Protein AF-H9W3L2-F1 (afdb_monomer)

Radius of gyratio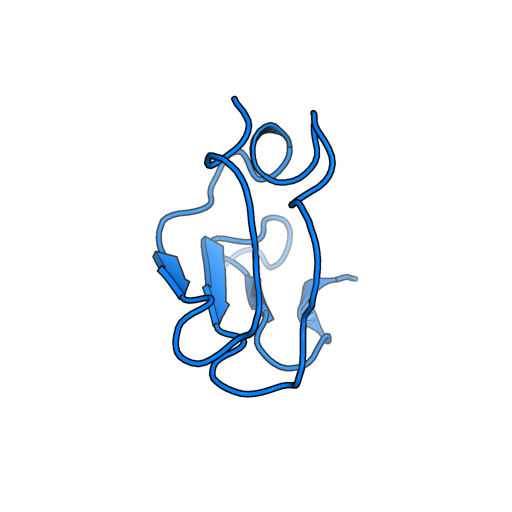n: 11.65 Å; Cα contacts (8 Å, |Δi|>4): 101; chains: 1; bounding box: 30×23×22 Å

Mean predicted aligned error: 2.62 Å

Secondary structure (DSSP, 8-state):
-GGGSTTEEE-TTSSSEEEEE-TTS--EEEPPTTSGGG-TT--EEE-TTSEEESPPP-

Nearest PDB structures (foldseek):
  8weg-assembly1_A  TM=8.799E-01  e=7.878E-02  Brassica napus
  5xjo-assembly2_B  TM=6.021E-01  e=2.400E-02  Arabidopsis thaliana
  6w78-assembly1_A  TM=5.438E-01  e=9.604E-02  Daucus carota
  5xkj-assembly2_B  TM=5.774E-01  e=2.121E-01  Arabidopsis thaliana
  4psj-assembly1_A  TM=7.330E-01  e=1.034E+00  synthetic construct

Structure (mmCIF, N/CA/C/O backbone):
data_AF-H9W3L2-F1
#
_entry.id   AF-H9W3L2-F1
#
loop_
_atom_site.group_PDB
_atom_site.id
_atom_site.type_symbol
_atom_site.label_atom_id
_atom_site.label_alt_id
_atom_site.label_comp_id
_atom_site.label_asym_id
_atom_site.label_entity_id
_atom_site.label_seq_id
_atom_site.pdbx_PDB_ins_code
_atom_site.Cartn_x
_atom_site.Cartn_y
_atom_site.Cartn_z
_atom_site.occupancy
_atom_site.B_iso_or_equiv
_atom_site.auth_seq_id
_atom_site.auth_comp_id
_atom_site.auth_asym_id
_atom_site.auth_atom_id
_atom_site.pdbx_PDB_model_num
ATOM 1 N N . SER A 1 1 ? 15.535 -2.422 6.622 1.00 82.69 1 SER A N 1
ATOM 2 C CA . SER A 1 1 ? 14.502 -1.365 6.553 1.00 82.69 1 SER A CA 1
ATOM 3 C C . SER A 1 1 ? 13.370 -1.851 5.659 1.00 82.69 1 SER A C 1
ATOM 5 O O . SER A 1 1 ? 13.665 -2.582 4.724 1.00 82.69 1 SER A O 1
ATOM 7 N N . ALA A 1 2 ? 12.110 -1.472 5.909 1.00 90.44 2 ALA A N 1
ATOM 8 C CA . ALA A 1 2 ? 10.983 -1.821 5.027 1.00 90.44 2 ALA A CA 1
ATOM 9 C C . ALA A 1 2 ? 11.113 -1.208 3.615 1.00 90.44 2 ALA A C 1
ATOM 11 O O . ALA A 1 2 ? 10.498 -1.691 2.673 1.00 90.44 2 ALA A O 1
ATOM 12 N N . CYS A 1 3 ? 11.978 -0.201 3.445 1.00 93.50 3 CYS A N 1
ATOM 13 C CA . CYS A 1 3 ? 12.260 0.452 2.162 1.00 93.50 3 CYS A CA 1
ATOM 14 C C . CYS A 1 3 ? 12.884 -0.455 1.090 1.00 93.50 3 CYS A C 1
ATOM 16 O O . CYS A 1 3 ? 13.076 -0.010 -0.035 1.00 93.50 3 CYS A O 1
ATOM 18 N N . THR A 1 4 ? 13.26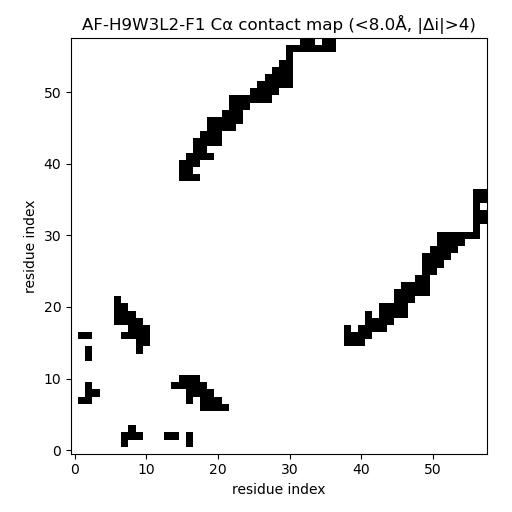9 -1.687 1.435 1.00 94.56 4 THR A N 1
ATOM 19 C CA . THR A 1 4 ? 13.798 -2.670 0.477 1.00 94.56 4 THR A CA 1
ATOM 20 C C . THR A 1 4 ? 12.747 -3.685 0.037 1.00 94.56 4 THR A C 1
ATOM 22 O O . THR A 1 4 ? 13.064 -4.599 -0.720 1.00 94.56 4 THR A O 1
ATOM 25 N N . TRP A 1 5 ? 11.520 -3.595 0.553 1.00 95.56 5 TRP A N 1
ATOM 26 C CA . TRP A 1 5 ? 10.447 -4.504 0.178 1.00 95.56 5 TRP A CA 1
ATOM 27 C C . TRP A 1 5 ? 9.910 -4.163 -1.209 1.00 95.56 5 TRP A C 1
ATOM 29 O O . TRP A 1 5 ? 9.8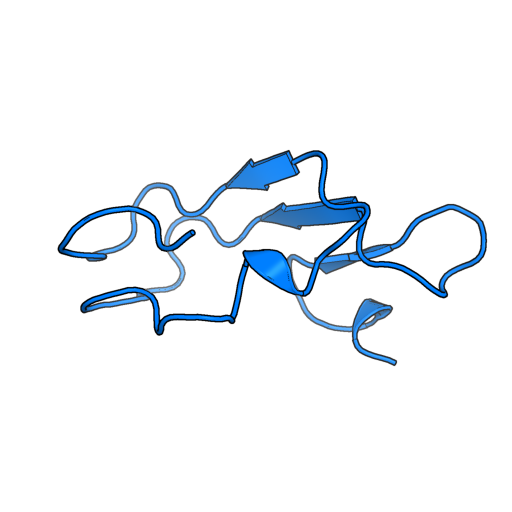16 -2.999 -1.598 1.00 95.56 5 TRP A O 1
ATOM 39 N N . VAL A 1 6 ? 9.531 -5.198 -1.955 1.00 96.25 6 VAL A N 1
ATOM 40 C CA . VAL A 1 6 ? 8.903 -5.029 -3.267 1.00 96.25 6 VAL A CA 1
ATOM 41 C C . VAL A 1 6 ? 7.614 -4.225 -3.108 1.00 96.25 6 VAL A C 1
ATOM 43 O O . VAL A 1 6 ? 6.815 -4.491 -2.213 1.00 96.25 6 VAL A O 1
ATOM 46 N N . GLY A 1 7 ? 7.423 -3.236 -3.982 1.00 97.00 7 GLY A N 1
ATOM 47 C CA . GLY A 1 7 ? 6.239 -2.379 -3.966 1.00 97.00 7 GLY A CA 1
ATOM 48 C C . GLY A 1 7 ? 6.218 -1.341 -2.844 1.00 97.00 7 GLY A C 1
ATOM 49 O O . GLY A 1 7 ? 5.214 -0.649 -2.709 1.00 97.00 7 GLY A O 1
ATOM 50 N N . VAL A 1 8 ? 7.286 -1.206 -2.051 1.00 97.69 8 VAL A N 1
ATOM 51 C CA . VAL A 1 8 ? 7.425 -0.155 -1.037 1.00 97.69 8 VAL A CA 1
ATOM 52 C C . VAL A 1 8 ? 8.438 0.873 -1.512 1.00 97.69 8 VAL A C 1
ATOM 54 O O . VAL A 1 8 ? 9.577 0.536 -1.826 1.00 97.69 8 VAL A O 1
ATOM 57 N N . THR A 1 9 ? 8.046 2.141 -1.483 1.00 97.81 9 THR A N 1
ATOM 58 C CA . THR A 1 9 ? 8.965 3.257 -1.693 1.00 97.81 9 THR A CA 1
ATOM 59 C C . THR A 1 9 ? 8.986 4.111 -0.430 1.00 97.81 9 THR A C 1
ATOM 61 O O . THR A 1 9 ? 7.946 4.411 0.168 1.00 97.81 9 THR A O 1
ATOM 64 N N . CYS A 1 10 ? 10.186 4.507 -0.008 1.00 97.12 10 CYS A N 1
ATOM 65 C CA . CYS A 1 10 ? 10.399 5.418 1.116 1.00 97.12 10 CYS A CA 1
ATOM 66 C C . CYS A 1 10 ? 10.726 6.837 0.653 1.00 97.12 10 CYS A C 1
ATOM 68 O O . CYS A 1 10 ? 11.116 7.044 -0.497 1.00 97.12 10 CYS A O 1
ATOM 70 N N . ASN A 1 11 ? 10.480 7.802 1.536 1.00 94.88 11 ASN A N 1
ATOM 71 C CA . ASN A 1 11 ? 10.793 9.210 1.319 1.00 94.88 11 ASN A CA 1
ATOM 72 C C . ASN A 1 11 ? 12.310 9.408 1.075 1.00 94.88 11 ASN A C 1
ATOM 74 O O . ASN A 1 11 ? 13.110 8.476 1.197 1.00 94.88 11 ASN A O 1
ATOM 78 N N . SER A 1 12 ? 12.730 10.636 0.758 1.00 94.12 12 SER A N 1
ATOM 79 C CA . SER A 1 12 ? 14.137 10.947 0.449 1.00 94.12 12 SER A CA 1
ATOM 80 C C . SER A 1 12 ? 15.116 10.563 1.568 1.00 94.12 12 SER A C 1
ATOM 82 O O . SER A 1 12 ? 16.243 10.161 1.281 1.00 94.12 12 SER A O 1
ATOM 84 N N . ASN A 1 13 ? 14.674 10.627 2.828 1.00 94.44 13 ASN A N 1
ATOM 85 C CA . ASN A 1 13 ? 15.472 10.276 4.007 1.00 94.44 13 ASN A CA 1
ATOM 86 C C . ASN A 1 13 ? 15.533 8.760 4.273 1.00 94.44 13 ASN A C 1
ATOM 88 O O . ASN A 1 13 ? 16.311 8.316 5.114 1.00 94.44 13 ASN A O 1
ATOM 92 N N . LYS A 1 14 ? 14.746 7.955 3.542 1.00 93.00 14 LYS A N 1
ATOM 93 C CA . LYS A 1 14 ? 14.640 6.490 3.666 1.00 93.00 14 LYS A CA 1
ATOM 94 C C . LYS A 1 14 ? 14.224 5.998 5.058 1.00 93.00 14 LYS A C 1
ATOM 96 O O . LYS A 1 14 ? 14.524 4.858 5.424 1.00 93.00 14 LYS A O 1
ATOM 101 N N . ASP A 1 15 ? 13.521 6.826 5.820 1.00 93.50 15 ASP A N 1
ATOM 102 C CA . ASP A 1 15 ? 13.077 6.527 7.184 1.00 93.50 15 ASP A CA 1
ATOM 103 C C . ASP A 1 15 ? 11.561 6.300 7.282 1.00 93.50 15 ASP A C 1
ATOM 105 O O . ASP A 1 15 ? 11.097 5.597 8.183 1.00 93.50 15 ASP A O 1
ATOM 109 N N . ARG A 1 16 ? 10.783 6.831 6.331 1.00 95.81 16 ARG A N 1
ATOM 110 C CA . ARG A 1 16 ? 9.325 6.670 6.270 1.00 95.81 16 ARG A CA 1
ATOM 111 C C . ARG A 1 16 ? 8.872 6.137 4.921 1.00 95.81 16 ARG A C 1
ATOM 113 O O . ARG A 1 16 ? 9.394 6.513 3.873 1.00 95.81 16 ARG A O 1
ATOM 120 N N . ILE A 1 17 ? 7.859 5.274 4.954 1.00 97.25 17 ILE A N 1
ATOM 121 C CA . ILE A 1 17 ? 7.168 4.782 3.760 1.00 97.25 17 ILE A CA 1
ATOM 122 C C . ILE A 1 17 ? 6.256 5.897 3.249 1.00 97.25 17 ILE A C 1
ATOM 124 O O . ILE A 1 17 ? 5.381 6.351 3.985 1.00 97.25 17 ILE A O 1
ATOM 128 N N . TRP A 1 18 ? 6.445 6.300 1.993 1.00 97.31 18 TRP A N 1
ATOM 129 C CA . TRP A 1 18 ? 5.581 7.286 1.333 1.00 97.31 18 TRP A CA 1
ATOM 130 C C . TRP A 1 18 ? 4.662 6.650 0.287 1.00 97.31 18 TRP A C 1
ATOM 132 O O . TRP A 1 18 ? 3.612 7.209 -0.028 1.00 97.31 18 TRP A O 1
ATOM 142 N N . GLU A 1 19 ? 5.016 5.469 -0.226 1.00 98.00 19 GLU A N 1
ATOM 143 C CA . GLU A 1 19 ? 4.244 4.774 -1.252 1.00 98.00 19 GLU A CA 1
ATOM 144 C C . GLU A 1 19 ? 4.249 3.256 -1.029 1.00 98.00 19 GLU A C 1
ATOM 146 O O . GLU A 1 19 ? 5.291 2.648 -0.775 1.00 98.00 19 GLU A O 1
ATOM 151 N N . VAL A 1 20 ? 3.067 2.648 -1.168 1.00 97.56 20 VAL A N 1
ATOM 152 C CA . VAL A 1 20 ? 2.861 1.197 -1.228 1.00 97.56 20 VAL A CA 1
ATOM 153 C C . VAL A 1 20 ? 2.048 0.864 -2.479 1.00 97.56 20 VAL A C 1
ATOM 155 O O . VAL A 1 20 ? 0.877 1.234 -2.598 1.00 97.56 20 VAL A O 1
ATOM 158 N N . ARG A 1 21 ? 2.648 0.132 -3.419 1.00 98.19 21 ARG A N 1
ATOM 159 C CA . ARG A 1 21 ? 2.013 -0.338 -4.656 1.00 98.19 21 ARG A CA 1
ATOM 160 C C . ARG A 1 21 ? 2.194 -1.842 -4.802 1.00 98.19 21 ARG A C 1
ATOM 162 O O . ARG A 1 21 ? 3.250 -2.320 -5.200 1.00 98.19 21 ARG A O 1
ATOM 169 N N . LEU A 1 22 ? 1.119 -2.575 -4.536 1.00 97.62 22 LEU A N 1
ATOM 170 C CA . LEU A 1 22 ? 1.057 -4.035 -4.613 1.00 97.62 22 LEU A CA 1
ATOM 171 C C . LEU A 1 22 ? -0.120 -4.483 -5.496 1.00 97.62 22 LEU A C 1
ATOM 173 O O . LEU A 1 22 ? -1.043 -5.140 -5.008 1.00 97.62 22 LEU A O 1
ATOM 177 N N . PRO A 1 23 ? -0.164 -4.087 -6.782 1.00 97.88 23 PRO A N 1
ATOM 178 C CA . PRO A 1 23 ? -1.259 -4.474 -7.657 1.00 97.88 23 PRO A CA 1
ATOM 179 C C . PRO A 1 23 ? -1.188 -5.967 -8.000 1.00 97.88 23 PRO A C 1
ATOM 181 O O . PRO A 1 23 ? -0.145 -6.440 -8.439 1.00 97.88 23 PRO A O 1
ATOM 184 N N . GLY A 1 24 ? -2.300 -6.694 -7.866 1.00 97.81 24 GLY A N 1
ATOM 185 C CA 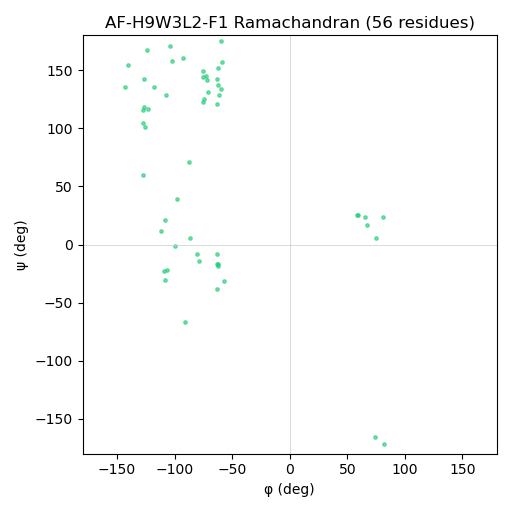. GLY A 1 24 ? -2.414 -8.055 -8.410 1.00 97.81 24 GLY A CA 1
ATOM 186 C C . GLY A 1 24 ? -1.491 -9.106 -7.792 1.00 97.81 24 GLY A C 1
ATOM 187 O O . GLY A 1 24 ? -1.209 -10.105 -8.443 1.00 97.81 24 GLY A O 1
ATOM 188 N N . VAL A 1 25 ? -1.018 -8.903 -6.560 1.00 97.31 25 VAL A N 1
ATOM 189 C CA . VAL A 1 25 ? -0.087 -9.837 -5.894 1.00 97.31 25 VAL A CA 1
ATOM 190 C C . VAL A 1 25 ? -0.798 -10.971 -5.145 1.00 97.31 25 VAL A C 1
ATOM 192 O O . VAL A 1 25 ? -0.155 -11.751 -4.451 1.00 97.31 25 VAL A O 1
ATOM 195 N N . GLY A 1 26 ? -2.125 -11.063 -5.265 1.00 97.62 26 GLY A N 1
ATOM 196 C CA . GLY A 1 26 ? -2.921 -12.120 -4.642 1.00 97.62 26 GLY A CA 1
ATOM 197 C C . GLY A 1 26 ? -3.237 -11.879 -3.165 1.00 97.62 26 GLY A C 1
ATOM 198 O O . GLY A 1 26 ? -3.511 -12.838 -2.449 1.00 97.62 26 GLY A O 1
ATOM 199 N N . LEU A 1 2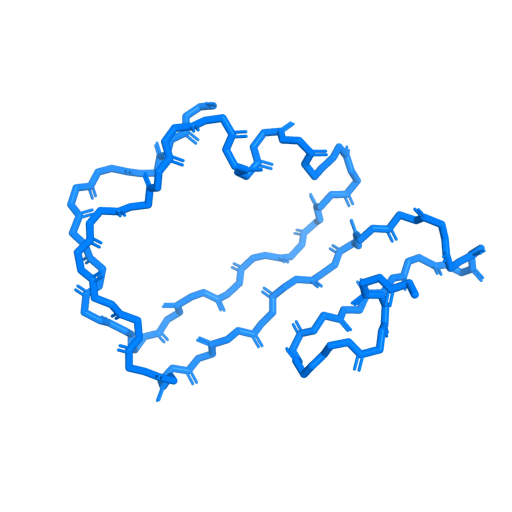7 ? -3.218 -10.623 -2.691 1.00 96.94 27 LEU A N 1
ATOM 200 C CA . LEU A 1 27 ? -3.721 -10.314 -1.346 1.00 96.94 27 LEU A CA 1
ATOM 201 C C . LEU A 1 27 ? -5.209 -10.663 -1.270 1.00 96.94 27 LEU A C 1
ATOM 203 O O . LEU A 1 27 ? -5.965 -10.350 -2.191 1.00 96.94 27 LEU A O 1
ATOM 207 N N . PHE A 1 28 ? -5.631 -11.280 -0.172 1.00 97.69 28 PHE A N 1
ATOM 208 C CA . PHE A 1 28 ? -7.013 -11.702 0.024 1.00 97.69 28 PHE A CA 1
ATOM 209 C C . PHE A 1 28 ? -7.477 -11.456 1.460 1.00 97.69 28 PHE A C 1
ATOM 211 O O . PHE A 1 28 ? -6.669 -11.437 2.389 1.00 97.69 28 PHE A O 1
ATOM 218 N N . GLY A 1 29 ? -8.789 -11.289 1.632 1.00 97.44 29 GLY A N 1
ATOM 219 C CA . GLY A 1 29 ? -9.400 -11.042 2.938 1.00 97.44 29 GLY A CA 1
ATOM 220 C C . GLY A 1 29 ? -9.333 -9.575 3.386 1.00 97.44 29 GLY A C 1
ATOM 221 O O . GLY A 1 29 ? -8.990 -8.695 2.592 1.00 97.44 29 GLY A O 1
ATOM 2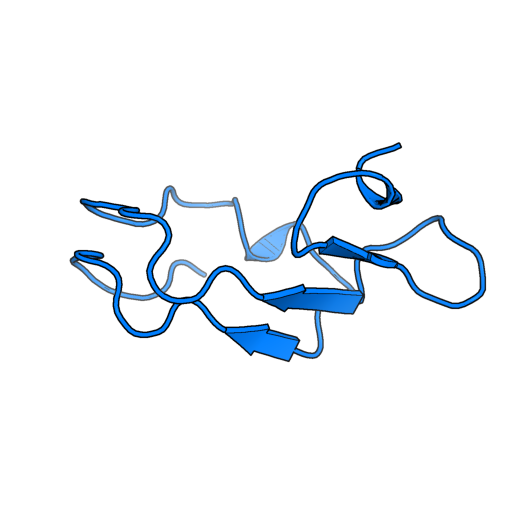22 N N . PRO A 1 30 ? -9.709 -9.282 4.642 1.00 96.56 30 PRO A N 1
ATOM 223 C CA . PRO A 1 30 ? -9.738 -7.919 5.149 1.00 96.56 30 PRO A CA 1
ATOM 224 C C . PRO A 1 30 ? -8.342 -7.387 5.462 1.00 96.56 30 PRO A C 1
ATOM 226 O O . PRO A 1 30 ? -7.448 -8.123 5.881 1.00 96.56 30 PRO A O 1
ATOM 229 N N . ILE A 1 31 ? -8.171 -6.074 5.319 1.00 95.38 31 ILE A N 1
ATOM 230 C CA . ILE A 1 31 ? -6.951 -5.393 5.758 1.00 95.38 31 ILE A CA 1
ATOM 231 C C . ILE A 1 31 ? -6.988 -5.293 7.293 1.00 95.38 31 ILE A C 1
ATOM 233 O O . ILE A 1 31 ? -7.956 -4.749 7.831 1.00 95.38 31 ILE A O 1
ATOM 237 N N . PRO A 1 32 ? -5.965 -5.781 8.021 1.00 93.88 32 PRO A N 1
ATOM 238 C CA . PRO A 1 32 ? -5.992 -5.757 9.480 1.00 93.88 32 PRO A CA 1
ATOM 239 C C . PRO A 1 32 ? -6.039 -4.321 10.039 1.00 93.88 32 PRO A C 1
ATOM 241 O O . PRO A 1 32 ? -5.360 -3.437 9.501 1.00 93.88 32 PRO A O 1
ATOM 244 N N . PRO A 1 33 ? -6.789 -4.065 11.127 1.00 92.31 33 PRO A N 1
ATOM 245 C CA . PRO A 1 33 ? -6.859 -2.743 11.748 1.00 92.31 33 PRO A CA 1
ATOM 246 C C . PRO A 1 33 ? -5.493 -2.296 12.283 1.00 92.31 33 PRO A C 1
ATOM 248 O O . PRO A 1 33 ? -4.646 -3.121 12.630 1.00 92.31 33 PRO A O 1
ATOM 251 N N . GLY A 1 34 ? -5.257 -0.981 12.336 1.00 89.31 34 GLY A N 1
ATOM 252 C CA . GLY A 1 34 ? -4.001 -0.425 12.852 1.00 89.31 34 GLY A CA 1
ATOM 253 C C . GLY A 1 34 ? -2.763 -0.734 11.997 1.00 89.31 34 GLY A C 1
ATOM 254 O O . GLY A 1 34 ? -1.638 -0.607 12.479 1.00 89.31 34 GLY A O 1
ATOM 255 N N . THR A 1 35 ? -2.939 -1.151 10.738 1.00 91.50 35 THR A N 1
ATOM 256 C CA . THR A 1 35 ? -1.833 -1.369 9.791 1.00 91.50 35 THR A CA 1
ATOM 257 C C . THR A 1 35 ? -1.535 -0.106 8.990 1.00 91.50 35 THR A C 1
ATOM 259 O O . THR A 1 35 ? -0.485 0.506 9.179 1.00 91.50 35 THR A O 1
ATOM 262 N N . LEU A 1 36 ? -2.473 0.320 8.138 1.00 92.00 36 LEU A N 1
ATOM 263 C CA . LEU A 1 36 ? -2.311 1.479 7.256 1.00 92.00 36 LEU A CA 1
ATOM 264 C C . LEU A 1 36 ? -2.130 2.788 8.038 1.00 92.00 36 LEU A C 1
ATOM 266 O O . LEU A 1 36 ? -1.267 3.582 7.676 1.00 92.00 36 LEU A O 1
ATOM 270 N N . GLY A 1 37 ? -2.840 2.970 9.157 1.00 90.50 37 GLY A N 1
ATOM 271 C CA . GLY A 1 37 ? -2.719 4.161 10.010 1.00 90.50 37 GLY A CA 1
ATOM 272 C C . GLY A 1 37 ? -1.331 4.369 10.639 1.00 90.50 37 GLY A C 1
ATOM 273 O O . GLY A 1 37 ? -0.995 5.476 11.050 1.00 90.50 37 GLY A O 1
ATOM 274 N N . ARG A 1 38 ? -0.471 3.337 10.675 1.00 92.25 38 ARG A N 1
ATOM 275 C CA . ARG A 1 38 ? 0.925 3.464 11.147 1.00 92.25 38 ARG A CA 1
ATOM 276 C C . ARG A 1 38 ? 1.858 4.068 10.099 1.00 92.25 38 ARG A C 1
ATOM 278 O O . ARG A 1 38 ? 2.978 4.459 10.430 1.00 92.25 38 ARG A O 1
ATOM 285 N N . LEU A 1 39 ? 1.427 4.130 8.842 1.00 93.81 39 LEU A N 1
ATOM 286 C CA . LEU A 1 39 ? 2.195 4.686 7.736 1.00 93.81 39 LEU A CA 1
ATOM 287 C C . LEU A 1 39 ? 1.938 6.198 7.652 1.00 93.81 39 LEU A C 1
ATOM 289 O O . LEU A 1 39 ? 1.264 6.685 6.754 1.00 93.81 39 LEU A O 1
ATOM 293 N N . THR A 1 40 ? 2.477 6.944 8.620 1.00 93.81 40 THR A 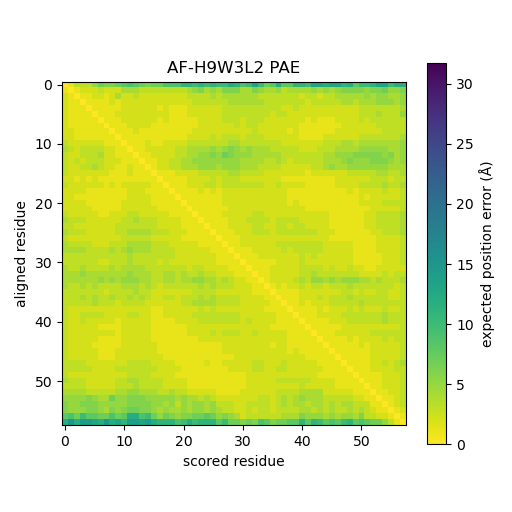N 1
ATOM 294 C CA . THR A 1 40 ? 2.153 8.367 8.856 1.00 93.81 40 THR A CA 1
ATOM 295 C C . THR A 1 40 ? 2.506 9.320 7.711 1.00 93.81 40 THR A C 1
ATOM 297 O O . THR A 1 40 ? 2.000 10.435 7.681 1.00 93.81 40 THR A O 1
ATOM 300 N N . GLU A 1 41 ? 3.380 8.915 6.788 1.00 96.25 41 GLU A N 1
ATOM 301 C CA . GLU A 1 41 ? 3.736 9.698 5.594 1.00 96.25 41 GLU A CA 1
ATOM 302 C C . GLU A 1 41 ? 3.232 9.067 4.289 1.00 96.25 41 GLU A C 1
ATOM 304 O O . GLU A 1 41 ? 3.638 9.490 3.206 1.00 96.25 41 GLU A O 1
ATOM 309 N N . LEU A 1 42 ? 2.359 8.056 4.362 1.00 95.88 42 LEU A N 1
ATOM 310 C CA . LEU A 1 42 ? 1.836 7.395 3.174 1.00 95.88 42 LEU A CA 1
ATOM 311 C C . LEU A 1 42 ? 1.019 8.381 2.336 1.00 95.88 42 LEU A C 1
ATOM 313 O O . LEU A 1 42 ? 0.015 8.925 2.787 1.00 95.88 42 LEU A O 1
ATOM 317 N N . ARG A 1 43 ? 1.442 8.582 1.089 1.00 96.31 43 ARG A N 1
ATOM 318 C CA . ARG A 1 43 ? 0.758 9.429 0.103 1.00 96.31 43 ARG A CA 1
ATOM 319 C C . ARG A 1 43 ? 0.099 8.616 -0.996 1.00 96.31 43 ARG A C 1
ATOM 321 O O . ARG A 1 43 ? -0.911 9.039 -1.546 1.00 96.31 43 ARG A O 1
ATOM 328 N N . VAL A 1 44 ? 0.673 7.461 -1.325 1.00 97.56 44 VAL A N 1
ATOM 329 C CA . VAL A 1 44 ? 0.196 6.608 -2.414 1.00 97.56 44 VAL A CA 1
ATOM 330 C C . VAL A 1 44 ? -0.032 5.197 -1.891 1.00 97.56 44 VAL A C 1
ATOM 332 O O . VAL A 1 44 ? 0.903 4.521 -1.466 1.00 97.56 44 VAL A O 1
ATOM 335 N N . LEU A 1 45 ? -1.280 4.735 -1.964 1.00 96.94 45 LEU A N 1
ATOM 336 C CA . LEU A 1 45 ? -1.661 3.355 -1.684 1.00 96.94 45 LEU A CA 1
ATOM 337 C C . LEU A 1 45 ? -2.364 2.767 -2.908 1.00 96.94 45 LEU A C 1
ATOM 339 O O . LEU A 1 45 ? -3.444 3.210 -3.287 1.00 96.94 45 LEU A O 1
ATOM 343 N N . SER A 1 46 ? -1.770 1.744 -3.519 1.00 97.38 46 SER A N 1
ATOM 344 C CA . SER A 1 46 ? -2.384 0.994 -4.615 1.00 97.38 46 SER A CA 1
ATOM 345 C C . SER A 1 46 ? -2.398 -0.493 -4.295 1.00 97.38 46 SER A C 1
ATOM 347 O O . SER A 1 46 ? -1.410 -1.192 -4.516 1.00 97.38 46 SER A O 1
ATOM 349 N N . LEU A 1 47 ? -3.561 -0.983 -3.872 1.00 97.00 47 LEU A N 1
ATOM 350 C CA . LEU A 1 47 ? -3.842 -2.405 -3.642 1.00 97.00 47 LEU A CA 1
ATOM 351 C C . LEU A 1 47 ? -4.784 -2.989 -4.710 1.00 97.00 47 LEU A C 1
ATOM 353 O O . LEU A 1 47 ? -5.452 -3.992 -4.472 1.00 97.00 47 LEU A O 1
ATOM 357 N N . ARG A 1 48 ? -4.876 -2.346 -5.883 1.00 96.75 48 ARG A N 1
ATOM 358 C CA . ARG A 1 48 ? -5.807 -2.733 -6.956 1.00 96.75 48 ARG A CA 1
ATOM 359 C C . ARG A 1 48 ? -5.591 -4.173 -7.436 1.00 96.75 48 ARG A C 1
ATOM 361 O O . ARG A 1 48 ? -4.486 -4.703 -7.347 1.00 96.75 48 ARG A O 1
ATOM 368 N N . SER A 1 49 ? -6.631 -4.762 -8.023 1.00 97.94 49 SER A N 1
ATOM 369 C CA . SER A 1 49 ? -6.582 -6.114 -8.606 1.00 97.94 49 SER A CA 1
ATOM 370 C C . SER A 1 49 ? -6.210 -7.216 -7.602 1.00 97.94 49 SER A C 1
ATOM 372 O O . SER A 1 49 ? -5.697 -8.253 -7.998 1.00 97.94 49 SER A O 1
ATOM 374 N N . ASN A 1 50 ? -6.467 -6.999 -6.3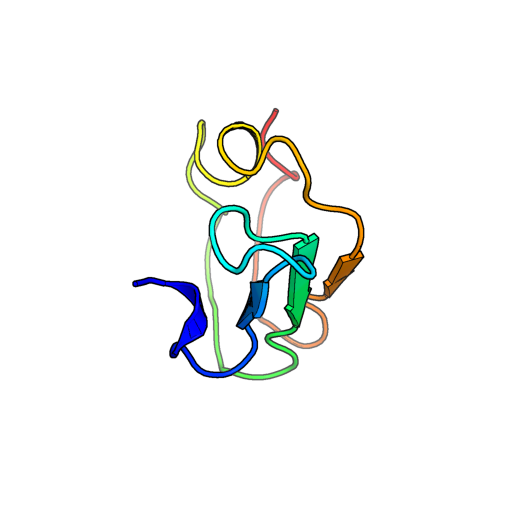12 1.00 98.00 50 ASN A N 1
ATOM 375 C CA . ASN A 1 50 ? -6.393 -8.025 -5.271 1.00 98.00 50 ASN A CA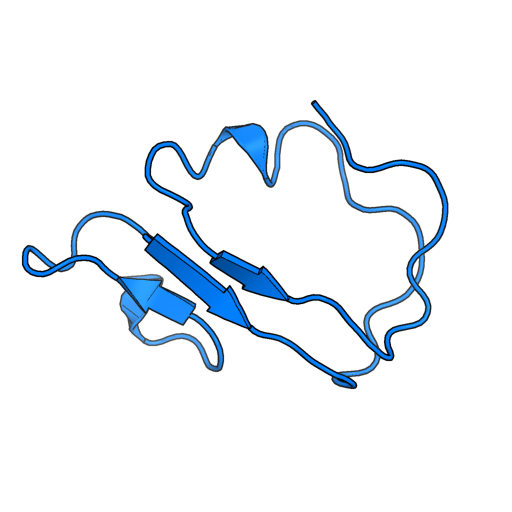 1
ATOM 376 C C . ASN A 1 50 ? -7.806 -8.471 -4.859 1.00 98.00 50 ASN A C 1
ATOM 378 O O . ASN A 1 50 ? -8.793 -7.839 -5.231 1.00 98.00 50 ASN A O 1
ATOM 382 N N . LEU A 1 51 ? -7.900 -9.531 -4.055 1.00 98.12 51 LEU A N 1
ATOM 383 C CA . LEU A 1 51 ? -9.149 -10.082 -3.516 1.00 98.12 51 LEU A CA 1
ATOM 384 C C . LEU A 1 51 ? -9.416 -9.590 -2.082 1.00 98.12 51 LEU A C 1
ATOM 386 O O . LEU A 1 51 ? -9.833 -10.355 -1.208 1.00 98.12 51 LEU A O 1
ATOM 390 N N . LEU A 1 52 ? -9.112 -8.317 -1.821 1.00 97.44 52 LEU A N 1
ATOM 391 C CA . LEU A 1 52 ? -9.327 -7.704 -0.514 1.00 97.44 52 LEU A CA 1
ATOM 392 C C . LEU A 1 52 ? -10.823 -7.491 -0.260 1.00 97.44 52 LEU A C 1
ATOM 394 O O . LEU A 1 52 ? -11.571 -7.126 -1.166 1.00 97.44 52 LEU A O 1
ATOM 398 N N . THR A 1 53 ? -11.249 -7.708 0.979 1.00 96.94 53 THR A N 1
ATOM 399 C CA . THR A 1 53 ? -12.647 -7.582 1.408 1.00 96.94 53 THR A CA 1
ATOM 400 C C . THR A 1 53 ? -12.788 -6.596 2.566 1.00 96.94 53 THR A C 1
ATOM 402 O O . THR A 1 53 ? -11.805 -6.182 3.179 1.00 96.94 53 THR A O 1
ATOM 405 N N . GLY A 1 54 ? -14.023 -6.198 2.876 1.00 93.88 54 GLY A N 1
ATOM 406 C CA . GLY A 1 54 ? -14.297 -5.231 3.940 1.00 93.88 54 GLY A CA 1
ATOM 407 C C . GLY A 1 54 ? -13.938 -3.790 3.564 1.00 93.88 54 GLY A C 1
ATOM 408 O O . GLY A 1 54 ? -13.759 -3.455 2.393 1.00 93.88 54 GLY A O 1
ATOM 409 N N . SER A 1 55 ? -13.890 -2.919 4.571 1.00 90.38 55 SER A N 1
ATOM 410 C CA . SER A 1 55 ? -13.550 -1.503 4.417 1.00 90.38 55 SER A CA 1
ATOM 411 C C . SER A 1 55 ? -12.058 -1.253 4.626 1.00 90.38 55 SER A C 1
ATOM 413 O O . SER A 1 55 ? -11.361 -2.035 5.273 1.00 90.38 55 SER A O 1
ATOM 415 N N . LEU A 1 56 ? -11.573 -0.113 4.131 1.00 86.69 56 LEU A N 1
ATOM 416 C CA . LEU A 1 56 ? -10.263 0.390 4.534 1.00 86.69 56 LEU A CA 1
ATOM 417 C C . LEU A 1 56 ? -10.268 0.660 6.053 1.00 86.69 56 LEU A C 1
ATOM 419 O O . LEU A 1 56 ? -11.190 1.326 6.532 1.00 86.69 56 LEU A O 1
ATOM 423 N N . PRO A 1 57 ? -9.289 0.144 6.815 1.00 86.69 57 PRO A N 1
ATOM 424 C CA . PRO A 1 57 ? -9.188 0.405 8.244 1.00 86.69 57 PRO A CA 1
ATOM 425 C C . PRO A 1 57 ? -8.723 1.842 8.504 1.00 86.69 57 PRO A C 1
ATOM 427 O O . PRO A 1 57 ? -7.897 2.369 7.755 1.00 86.69 57 PRO A O 1
ATOM 430 N N . SER A 1 58 ? -9.243 2.441 9.580 1.00 73.81 58 SER A N 1
ATOM 431 C CA . SER A 1 58 ? -8.769 3.714 10.143 1.00 73.81 58 SER A CA 1
ATOM 432 C C . SER A 1 58 ? -7.433 3.558 10.860 1.00 73.81 58 SER A C 1
ATOM 434 O O . SER A 1 58 ? -7.286 2.537 11.577 1.00 73.81 58 SER A O 1
#

pLDDT: mean 94.69, std 4.28, range [73.81, 98.19]

InterPro domains:
  IPR032675 Leucine-rich repeat domain superfamily [G3DSA:3.80.10.10] (1-58)
  IPR050994 Arabidopsis Inactive Receptor-like Kinases [PTHR48010] (2-57)

Foldseek 3Di:
DCCPDPQWHADPVNPATQTGADAQVADAEEDDAPPVVVRVNHDYYHHHNYHYDDDDHD

Solvent-accessible surface area (backbone atoms only — not comparable to full-atom values): 3530 Å² total; per-residue (Å²): 118,72,59,76,41,88,46,36,40,42,43,100,84,65,80,46,48,27,31,40,47,53,62,56,74,68,51,62,46,61,62,63,72,66,51,68,61,68,43,82,58,54,78,41,81,39,63,50,77,39,57,63,38,87,66,86,55,97

Organism: Pinus taeda (NCBI:txid3352)

Sequence (58 aa):
SACTWVGVTCNSNKDRIWEVRLPGVGLFGPIPPGTLGRLTELRVLSLRSNLLTGSLPS